Protein AF-A0A9E3TRE5-F1 (afdb_monomer_lite)

Structure (mmCIF, N/CA/C/O backbone):
data_AF-A0A9E3TRE5-F1
#
_entry.id   AF-A0A9E3TRE5-F1
#
loop_
_atom_site.group_PDB
_atom_site.id
_atom_site.type_symbol
_atom_site.label_atom_id
_atom_site.label_alt_id
_atom_site.label_comp_id
_atom_site.label_asym_id
_atom_site.label_entity_id
_atom_site.label_seq_id
_atom_site.pdbx_PDB_ins_code
_atom_site.Cartn_x
_atom_site.Cartn_y
_atom_site.Cartn_z
_atom_site.occupancy
_atom_site.B_iso_or_equiv
_atom_site.auth_seq_id
_atom_site.auth_comp_id
_atom_site.auth_asym_id
_atom_site.auth_atom_id
_atom_site.pdbx_PDB_model_num
ATOM 1 N N . MET A 1 1 ? -15.235 5.459 22.160 1.00 46.59 1 MET A N 1
ATOM 2 C CA . MET A 1 1 ? -15.187 6.706 21.348 1.00 46.59 1 MET A CA 1
ATOM 3 C C . MET A 1 1 ? -14.013 6.692 20.366 1.00 46.59 1 MET A C 1
ATOM 5 O O . MET A 1 1 ? -13.117 7.533 20.435 1.00 46.59 1 MET A O 1
ATOM 9 N N . ILE A 1 2 ? -13.998 5.771 19.402 1.00 52.28 2 ILE A N 1
ATOM 10 C CA . ILE A 1 2 ? -13.041 5.882 18.293 1.00 52.28 2 ILE A CA 1
ATOM 11 C C . ILE A 1 2 ? -13.559 6.938 17.309 1.00 52.28 2 ILE A C 1
ATOM 13 O O . ILE A 1 2 ? -14.624 6.786 16.722 1.00 52.28 2 ILE A O 1
ATOM 17 N N . SER A 1 3 ? -12.880 8.080 17.198 1.00 63.16 3 SER A N 1
ATOM 18 C CA . SER A 1 3 ? -13.385 9.249 16.457 1.00 63.16 3 SER A CA 1
ATOM 19 C C . SER A 1 3 ? -13.581 8.964 14.959 1.00 63.16 3 SER A C 1
ATOM 21 O O . SER A 1 3 ? -12.738 8.337 14.331 1.00 63.16 3 SER A O 1
ATOM 23 N N . ASN A 1 4 ? -14.632 9.509 14.330 1.00 67.94 4 ASN A N 1
ATOM 24 C CA . ASN A 1 4 ? -14.798 9.470 12.857 1.00 67.94 4 ASN A CA 1
ATOM 25 C C . ASN A 1 4 ? -13.549 9.992 12.115 1.00 67.94 4 ASN A C 1
ATOM 27 O O . ASN A 1 4 ? -13.270 9.594 10.988 1.00 67.94 4 ASN A O 1
ATOM 31 N N . LYS A 1 5 ? -12.768 10.853 12.781 1.00 69.19 5 LYS A N 1
ATOM 32 C CA . LYS A 1 5 ? -11.463 11.330 12.322 1.00 69.19 5 LYS A CA 1
ATOM 33 C C . LYS A 1 5 ? -10.478 10.199 12.036 1.00 69.19 5 LYS A C 1
ATOM 35 O O . LYS A 1 5 ? -9.819 10.270 11.014 1.00 69.19 5 LYS A O 1
ATOM 40 N N . VAL A 1 6 ? -10.409 9.155 12.867 1.00 70.25 6 VAL A N 1
ATOM 41 C CA . VAL A 1 6 ? -9.433 8.068 12.673 1.00 70.25 6 VAL A CA 1
ATOM 42 C C . VAL A 1 6 ? -9.763 7.261 11.415 1.00 70.25 6 VAL A C 1
ATOM 44 O O . VAL A 1 6 ? -8.876 6.972 10.625 1.00 70.25 6 VAL A O 1
ATOM 47 N N . ILE A 1 7 ? -11.051 6.992 11.174 1.00 68.94 7 ILE A N 1
ATOM 48 C CA . ILE A 1 7 ? -11.529 6.294 9.969 1.00 68.94 7 ILE A CA 1
ATOM 49 C C . ILE A 1 7 ? -11.279 7.143 8.717 1.00 68.94 7 ILE A C 1
ATOM 51 O O . ILE A 1 7 ? -10.805 6.631 7.711 1.00 68.94 7 ILE A O 1
ATOM 55 N N . SER A 1 8 ? -11.553 8.449 8.789 1.00 73.94 8 SER A N 1
ATOM 56 C CA . SER A 1 8 ? -11.296 9.378 7.681 1.00 73.94 8 SER A CA 1
ATOM 57 C C . SER A 1 8 ? -9.801 9.495 7.363 1.00 73.94 8 SER A C 1
ATOM 59 O O . SER A 1 8 ? -9.412 9.471 6.198 1.00 73.94 8 SER A O 1
ATOM 61 N N . THR A 1 9 ? -8.946 9.548 8.391 1.00 72.94 9 THR A N 1
ATOM 62 C CA . THR A 1 9 ? -7.489 9.539 8.216 1.00 72.94 9 THR A CA 1
ATOM 63 C C . THR A 1 9 ? -7.007 8.229 7.601 1.00 72.94 9 THR A C 1
ATOM 65 O O . THR A 1 9 ? -6.204 8.300 6.678 1.00 72.94 9 THR A O 1
ATOM 68 N N . LEU A 1 10 ? -7.532 7.071 8.029 1.00 69.75 10 LEU A N 1
ATOM 69 C CA . LEU A 1 10 ? -7.219 5.778 7.404 1.00 69.75 10 LEU A CA 1
ATOM 70 C C . LEU A 1 10 ? -7.627 5.742 5.927 1.00 69.75 10 LEU A C 1
ATOM 72 O O . LEU A 1 10 ? -6.864 5.315 5.070 1.00 69.75 10 LEU A O 1
ATOM 76 N N . LEU A 1 11 ? -8.823 6.234 5.604 1.00 76.56 11 LEU A N 1
ATOM 77 C CA . LEU A 1 11 ? -9.295 6.267 4.221 1.00 76.56 11 LEU A CA 1
ATOM 78 C C . LEU A 1 11 ? -8.422 7.182 3.345 1.00 76.56 11 LEU A C 1
ATOM 80 O O . LEU A 1 11 ? -8.144 6.867 2.188 1.00 76.56 11 LEU A O 1
ATOM 84 N N . ALA A 1 12 ? -7.969 8.307 3.905 1.00 75.12 12 ALA A N 1
ATOM 85 C CA . ALA A 1 12 ? -7.057 9.222 3.232 1.00 75.12 12 ALA A CA 1
ATOM 86 C C . ALA A 1 12 ? -5.669 8.594 3.024 1.00 75.12 12 ALA A C 1
ATOM 88 O O . ALA A 1 12 ? -5.118 8.711 1.929 1.00 75.12 12 ALA A O 1
ATOM 89 N N . THR A 1 13 ? -5.115 7.895 4.023 1.00 73.50 13 THR A N 1
ATOM 90 C CA . THR A 1 13 ? -3.833 7.186 3.874 1.00 73.50 13 THR A CA 1
ATOM 91 C C . THR A 1 13 ? -3.928 6.053 2.861 1.00 73.50 13 THR A C 1
ATOM 93 O O . THR A 1 13 ? -3.036 5.946 2.019 1.00 73.50 13 THR A O 1
ATOM 96 N N . LEU A 1 14 ? -5.033 5.300 2.842 1.00 73.56 14 LEU A N 1
ATOM 97 C CA . LEU A 1 14 ? -5.307 4.277 1.829 1.00 73.56 14 LEU A CA 1
ATOM 98 C C . LEU A 1 14 ? -5.309 4.875 0.413 1.00 73.56 14 LEU A C 1
ATOM 100 O O . LEU A 1 14 ? -4.645 4.358 -0.485 1.00 73.56 14 LEU A O 1
ATOM 104 N N . ALA A 1 15 ? -6.023 5.986 0.205 1.00 75.31 15 ALA A N 1
ATOM 105 C CA . ALA A 1 15 ? -6.107 6.641 -1.101 1.00 75.31 15 ALA A CA 1
ATOM 106 C C . ALA A 1 15 ? -4.744 7.176 -1.575 1.00 75.31 15 ALA A C 1
ATOM 108 O O . ALA A 1 15 ? -4.385 7.025 -2.748 1.00 75.31 15 ALA A O 1
ATOM 109 N N . ILE A 1 16 ? -3.960 7.759 -0.664 1.00 78.19 16 ILE A N 1
ATOM 110 C CA . ILE A 1 16 ? -2.593 8.219 -0.946 1.00 78.19 16 ILE A CA 1
ATOM 111 C C . ILE A 1 16 ? -1.700 7.032 -1.322 1.00 78.19 16 ILE A C 1
ATOM 113 O O . ILE A 1 16 ? -0.955 7.113 -2.301 1.00 78.19 16 ILE A O 1
ATOM 117 N N . LEU A 1 17 ? -1.808 5.916 -0.597 1.00 70.81 17 LEU A N 1
ATOM 118 C CA . LEU A 1 17 ? -1.025 4.710 -0.851 1.00 70.81 17 LEU A CA 1
ATOM 119 C C . LEU A 1 17 ? -1.355 4.095 -2.219 1.00 70.81 17 LEU A C 1
ATOM 121 O O . LEU A 1 17 ? -0.445 3.795 -2.991 1.00 70.81 17 LEU A O 1
ATOM 125 N N . VAL A 1 18 ? -2.643 3.977 -2.559 1.00 76.75 18 VAL A N 1
ATOM 126 C CA . VAL A 1 18 ? -3.100 3.491 -3.874 1.00 76.75 18 VAL A CA 1
ATOM 127 C C . VAL A 1 18 ? -2.591 4.395 -4.995 1.00 76.75 18 VAL A C 1
ATOM 129 O O . VAL A 1 18 ? -2.062 3.901 -5.991 1.00 76.75 18 VAL A O 1
ATOM 132 N N . THR A 1 19 ? -2.694 5.714 -4.819 1.00 75.94 19 THR A N 1
ATOM 133 C CA . THR A 1 19 ? -2.229 6.687 -5.818 1.00 75.94 19 THR A CA 1
ATOM 134 C C . THR A 1 19 ? -0.717 6.583 -6.020 1.00 75.94 19 THR A C 1
ATOM 136 O O . THR A 1 19 ? -0.246 6.526 -7.154 1.00 75.94 19 THR A O 1
ATOM 139 N N . SER A 1 20 ? 0.054 6.481 -4.934 1.00 74.25 20 SER A N 1
ATOM 140 C CA . SER A 1 20 ? 1.507 6.301 -5.001 1.00 74.25 20 SER A CA 1
ATOM 141 C C . SER A 1 20 ? 1.886 4.981 -5.684 1.00 74.25 20 SER A C 1
ATOM 143 O O . SER A 1 20 ? 2.739 4.968 -6.571 1.00 74.25 20 SER A O 1
ATOM 145 N N . CYS A 1 21 ? 1.191 3.887 -5.362 1.00 71.56 21 CYS A N 1
ATOM 146 C CA . CYS A 1 21 ? 1.406 2.586 -5.992 1.00 71.56 21 CYS A CA 1
ATOM 147 C C . CYS A 1 21 ? 1.100 2.612 -7.499 1.00 71.56 21 CYS A C 1
ATOM 149 O O . CYS A 1 21 ? 1.857 2.045 -8.288 1.00 71.56 21 CYS A O 1
ATOM 151 N N . ALA A 1 22 ? 0.034 3.302 -7.917 1.00 73.12 22 ALA A N 1
ATOM 152 C CA . ALA A 1 22 ? -0.311 3.471 -9.329 1.00 73.12 22 ALA A CA 1
ATOM 153 C C . ALA A 1 22 ? 0.772 4.251 -10.093 1.00 73.12 22 ALA A C 1
ATOM 155 O O . ALA A 1 22 ? 1.164 3.852 -11.191 1.00 73.12 22 ALA A O 1
ATOM 156 N N . VAL A 1 23 ? 1.311 5.317 -9.490 1.00 77.12 23 VAL A N 1
ATOM 157 C CA . VAL A 1 23 ? 2.426 6.090 -10.065 1.00 77.12 23 VAL A CA 1
ATOM 158 C C . VAL A 1 23 ? 3.680 5.225 -10.201 1.00 77.12 23 VAL A C 1
ATOM 160 O O . VAL A 1 23 ? 4.322 5.238 -11.252 1.00 77.12 23 VAL A O 1
ATOM 163 N N . LEU A 1 24 ? 4.004 4.425 -9.183 1.00 72.50 24 LEU A N 1
ATOM 164 C CA . LEU A 1 24 ? 5.149 3.509 -9.205 1.00 72.50 24 LEU A CA 1
ATOM 165 C C . LEU A 1 24 ? 4.999 2.416 -10.274 1.00 72.50 24 LEU A C 1
ATOM 167 O O . LEU A 1 24 ? 5.963 2.114 -10.977 1.00 72.50 24 LEU A O 1
ATOM 171 N N . MET A 1 25 ? 3.797 1.860 -10.456 1.00 69.69 25 MET A N 1
ATOM 172 C CA . MET A 1 25 ? 3.515 0.921 -11.550 1.00 69.69 25 MET A CA 1
ATOM 173 C C . MET A 1 25 ? 3.605 1.583 -12.932 1.00 69.69 25 MET A C 1
ATOM 175 O O . MET A 1 25 ? 4.120 0.976 -13.868 1.00 69.69 25 MET A O 1
ATOM 179 N N . GLY A 1 26 ? 3.158 2.834 -13.072 1.00 68.50 26 GLY A N 1
ATOM 180 C CA . GLY A 1 26 ? 3.339 3.600 -14.308 1.00 68.50 26 GLY A CA 1
ATOM 181 C C . GLY A 1 26 ? 4.819 3.815 -14.637 1.00 68.50 26 GLY A C 1
ATOM 182 O O . GLY A 1 26 ? 5.245 3.605 -15.774 1.00 68.50 26 GLY A O 1
ATOM 183 N N . PHE A 1 27 ? 5.624 4.142 -13.623 1.00 67.56 27 PHE A N 1
ATOM 184 C CA . PHE A 1 27 ? 7.076 4.259 -13.757 1.00 67.56 27 PHE A CA 1
ATOM 185 C C . PHE A 1 27 ? 7.736 2.925 -14.139 1.00 67.56 27 PHE A C 1
ATOM 187 O O . PHE A 1 27 ? 8.615 2.926 -14.991 1.00 67.56 27 PHE A O 1
ATOM 194 N N . GLN A 1 28 ? 7.287 1.784 -13.602 1.00 67.56 28 GLN A N 1
ATOM 195 C CA . GLN A 1 28 ? 7.788 0.455 -14.001 1.00 67.56 28 GLN A CA 1
ATOM 196 C C . GLN A 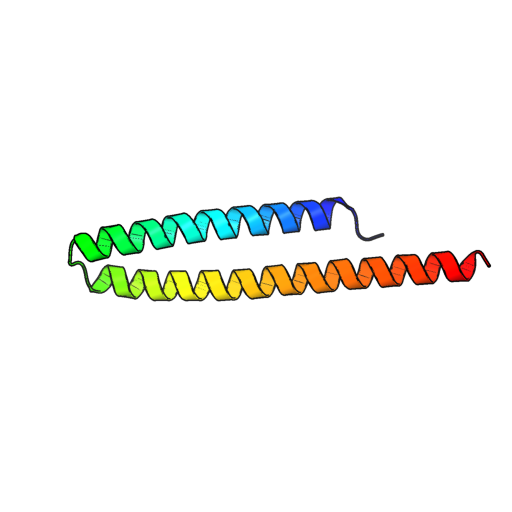1 28 ? 7.671 0.209 -15.495 1.00 67.56 28 GLN A C 1
ATOM 198 O O . GLN A 1 28 ? 8.633 -0.207 -16.138 1.00 67.56 28 GLN A O 1
ATOM 203 N N . VAL A 1 29 ? 6.487 0.467 -16.045 1.00 67.00 29 VAL A N 1
ATOM 204 C CA . VAL A 1 29 ? 6.219 0.270 -17.472 1.00 67.00 29 VAL A CA 1
ATOM 205 C C . VAL A 1 29 ? 7.121 1.181 -18.308 1.00 67.00 29 VAL A C 1
ATOM 207 O O . VAL A 1 29 ? 7.675 0.744 -19.316 1.00 67.00 29 VAL A O 1
ATOM 210 N N . LEU A 1 30 ? 7.333 2.419 -17.853 1.00 65.31 30 LEU A N 1
ATOM 211 C CA . LEU A 1 30 ? 8.187 3.391 -18.530 1.00 65.31 30 LEU A CA 1
ATOM 212 C C . LEU A 1 30 ? 9.678 3.008 -18.482 1.00 65.31 30 LEU A C 1
ATOM 214 O O . LEU A 1 30 ? 10.369 3.112 -19.492 1.00 65.31 30 LEU A O 1
ATOM 218 N N . LEU A 1 31 ? 10.176 2.520 -17.341 1.00 67.44 31 LEU A N 1
ATOM 219 C CA . LEU A 1 31 ? 11.567 2.072 -17.201 1.00 67.44 31 LEU A CA 1
ATOM 220 C C . LEU A 1 31 ? 11.834 0.742 -17.913 1.00 67.44 31 LEU A C 1
ATOM 222 O O . LEU A 1 31 ? 12.906 0.562 -18.492 1.00 67.44 31 LEU A O 1
ATOM 226 N N . GLY A 1 32 ? 10.848 -0.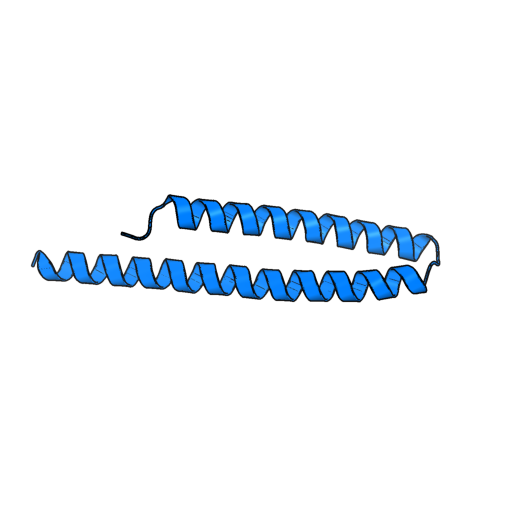157 -17.944 1.00 62.62 32 GLY A N 1
ATOM 227 C CA . GLY A 1 32 ? 10.891 -1.359 -18.774 1.00 62.62 32 GLY A CA 1
ATOM 228 C C . GLY A 1 32 ? 11.024 -1.020 -20.261 1.00 62.62 32 GLY A C 1
ATOM 229 O O . GLY A 1 32 ? 11.812 -1.651 -20.963 1.00 62.62 32 GLY A O 1
ATOM 230 N N . ALA A 1 33 ? 10.339 0.031 -20.727 1.00 63.38 33 ALA A N 1
ATOM 231 C CA . ALA A 1 33 ? 10.486 0.540 -22.092 1.00 63.38 33 ALA A CA 1
ATOM 232 C C . ALA A 1 33 ? 11.870 1.168 -22.363 1.00 63.38 33 ALA A C 1
ATOM 234 O O . ALA A 1 33 ? 12.325 1.156 -23.505 1.00 63.38 33 ALA A O 1
ATOM 235 N N . LEU A 1 34 ? 12.564 1.662 -21.329 1.00 74.50 34 LEU A N 1
ATOM 236 C CA . LEU A 1 34 ? 13.942 2.166 -21.419 1.00 74.50 34 LEU A CA 1
ATOM 237 C C . LEU A 1 34 ? 15.021 1.063 -21.387 1.00 74.50 34 LEU A C 1
ATOM 239 O O . LEU A 1 34 ? 16.202 1.378 -21.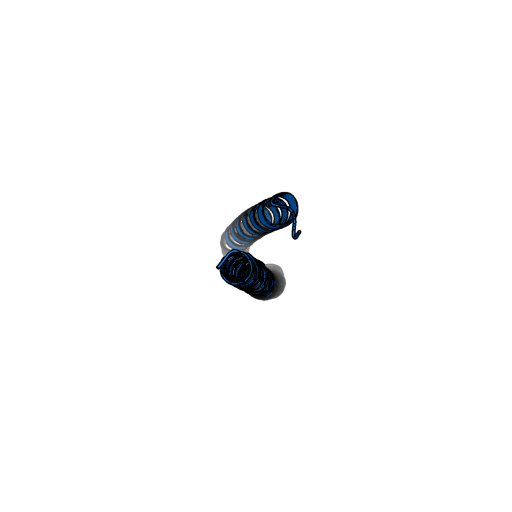515 1.00 74.50 34 LEU A O 1
ATOM 243 N N . HIS A 1 35 ? 14.642 -0.213 -21.236 1.00 65.69 35 HIS A N 1
ATOM 244 C CA . HIS A 1 35 ? 15.562 -1.355 -21.117 1.00 65.69 35 HIS A CA 1
ATOM 245 C C . HIS A 1 35 ? 16.495 -1.290 -19.884 1.00 65.69 35 HIS A C 1
ATOM 247 O O . HIS A 1 35 ? 17.505 -1.995 -19.820 1.00 65.69 35 HIS A O 1
ATOM 253 N N . ASP A 1 36 ? 16.150 -0.491 -18.867 1.00 65.62 36 ASP A N 1
ATOM 254 C CA . ASP A 1 36 ? 16.899 -0.428 -17.609 1.00 65.62 36 ASP A CA 1
ATOM 255 C C . ASP A 1 36 ? 16.425 -1.530 -16.646 1.00 65.62 36 ASP A C 1
ATOM 257 O O . ASP A 1 36 ? 15.520 -1.373 -15.819 1.00 65.62 36 ASP A O 1
ATOM 261 N N . THR A 1 37 ? 17.038 -2.703 -16.794 1.00 67.25 37 THR A N 1
ATOM 262 C CA . THR A 1 37 ? 16.688 -3.915 -16.037 1.00 67.25 37 THR A CA 1
ATOM 263 C C . THR A 1 37 ? 16.989 -3.816 -14.539 1.00 67.25 37 THR A C 1
ATOM 265 O O . THR A 1 37 ? 16.323 -4.480 -13.739 1.00 67.25 37 THR A O 1
ATOM 268 N N . ALA A 1 38 ? 17.958 -2.988 -14.135 1.00 64.75 38 ALA A N 1
ATOM 269 C CA . ALA A 1 38 ? 18.310 -2.799 -12.729 1.00 64.75 38 ALA A CA 1
ATOM 270 C C . ALA A 1 38 ? 17.229 -1.987 -12.009 1.00 64.75 38 ALA A C 1
ATOM 272 O O . ALA A 1 38 ? 16.764 -2.365 -10.928 1.00 64.75 38 ALA A O 1
ATOM 273 N N . ALA A 1 39 ? 16.774 -0.915 -12.652 1.00 61.34 39 ALA A N 1
ATOM 274 C CA . ALA A 1 39 ? 15.737 -0.060 -12.109 1.00 61.34 39 ALA A CA 1
ATOM 275 C C . ALA A 1 39 ? 14.358 -0.744 -12.103 1.00 61.34 39 ALA A C 1
ATOM 277 O O . ALA A 1 39 ? 13.628 -0.628 -11.116 1.00 61.34 39 ALA A O 1
ATOM 278 N N . ALA A 1 40 ? 14.043 -1.558 -13.118 1.00 64.75 40 ALA A N 1
ATOM 279 C CA . ALA A 1 40 ? 12.824 -2.373 -13.132 1.00 64.75 40 ALA A CA 1
ATOM 280 C C . ALA A 1 40 ? 12.751 -3.345 -11.935 1.00 64.75 40 ALA A C 1
ATOM 282 O O . ALA A 1 40 ? 11.711 -3.494 -11.285 1.00 64.75 40 ALA A O 1
ATOM 283 N N . ARG A 1 41 ? 13.881 -3.971 -11.576 1.00 67.12 41 ARG A N 1
ATOM 284 C CA . ARG A 1 41 ? 13.969 -4.871 -10.414 1.00 67.12 41 ARG A CA 1
ATOM 285 C C . ARG A 1 41 ? 13.818 -4.129 -9.090 1.00 67.12 41 ARG A C 1
ATOM 287 O O . ARG A 1 41 ? 13.063 -4.581 -8.233 1.00 67.12 41 ARG A O 1
ATOM 294 N N . ALA A 1 42 ? 14.493 -2.992 -8.920 1.00 64.44 42 ALA A N 1
ATOM 295 C CA . ALA A 1 42 ? 14.360 -2.171 -7.713 1.00 64.44 42 ALA A CA 1
ATOM 296 C C . ALA A 1 42 ? 12.904 -1.732 -7.500 1.00 64.44 42 ALA A C 1
ATOM 298 O O . ALA A 1 42 ? 12.356 -1.812 -6.401 1.00 64.44 42 ALA A O 1
ATOM 299 N N . LEU A 1 43 ? 12.235 -1.363 -8.584 1.00 67.19 43 LEU A N 1
ATOM 300 C CA . LEU A 1 43 ? 10.864 -0.896 -8.540 1.00 67.19 43 LEU A CA 1
ATOM 301 C C . LEU A 1 43 ? 9.861 -2.048 -8.293 1.00 67.19 43 LEU A C 1
ATOM 303 O O . LEU A 1 43 ? 8.764 -1.807 -7.791 1.00 67.19 43 LEU A O 1
ATOM 307 N N . GLN A 1 44 ? 10.231 -3.315 -8.554 1.00 70.38 44 GLN A N 1
ATOM 308 C CA . GLN A 1 44 ? 9.412 -4.483 -8.183 1.00 70.38 44 GLN A CA 1
ATOM 309 C C . GLN A 1 44 ? 9.434 -4.692 -6.668 1.00 70.38 44 GLN A C 1
ATOM 311 O O . GLN A 1 44 ? 8.398 -4.992 -6.080 1.00 70.38 44 GLN A O 1
ATOM 316 N N . TRP A 1 45 ? 10.590 -4.483 -6.032 1.00 67.94 45 TRP A N 1
ATOM 317 C CA . TRP A 1 45 ? 10.722 -4.526 -4.574 1.00 67.94 45 TRP A CA 1
ATOM 318 C C . TRP A 1 45 ? 9.918 -3.416 -3.896 1.00 67.94 45 TRP A C 1
ATOM 320 O O . TRP A 1 45 ? 9.214 -3.676 -2.921 1.00 67.94 45 TRP A O 1
ATOM 330 N N . ILE A 1 46 ? 9.953 -2.200 -4.450 1.00 69.06 46 ILE A N 1
ATOM 331 C CA . ILE A 1 46 ? 9.096 -1.100 -3.991 1.00 69.06 46 ILE A CA 1
ATOM 332 C C . ILE A 1 46 ? 7.608 -1.433 -4.182 1.00 69.06 46 ILE A C 1
ATOM 334 O O . ILE A 1 46 ? 6.815 -1.214 -3.266 1.00 69.06 46 ILE A O 1
ATOM 338 N N . GLY A 1 47 ? 7.226 -2.008 -5.328 1.00 68.25 47 GLY A N 1
ATOM 339 C CA . GLY A 1 47 ? 5.854 -2.456 -5.575 1.00 68.25 47 GLY A CA 1
ATOM 340 C C . GLY A 1 47 ? 5.391 -3.496 -4.553 1.00 68.25 47 GLY A C 1
ATOM 341 O O . GLY A 1 47 ? 4.308 -3.368 -3.988 1.00 68.25 47 GLY A O 1
ATOM 342 N N . PHE A 1 48 ? 6.240 -4.476 -4.237 1.00 74.44 48 PHE A N 1
ATOM 343 C CA . PHE A 1 48 ? 5.959 -5.480 -3.210 1.00 74.44 48 PHE A CA 1
ATOM 344 C C . PHE A 1 48 ? 5.793 -4.851 -1.816 1.00 74.44 48 PHE A C 1
ATOM 346 O O . PHE A 1 48 ? 4.857 -5.191 -1.093 1.00 74.44 48 PHE A O 1
ATOM 353 N N . GLY A 1 49 ? 6.634 -3.871 -1.467 1.00 71.31 49 GLY A N 1
ATOM 354 C CA . GLY A 1 49 ? 6.489 -3.085 -0.238 1.00 71.31 49 GLY A CA 1
ATOM 355 C C . GLY A 1 49 ? 5.166 -2.311 -0.166 1.00 71.31 49 GLY A C 1
ATOM 356 O O . GLY A 1 49 ? 4.509 -2.319 0.874 1.00 71.31 49 GLY A O 1
ATOM 357 N N . CYS A 1 50 ? 4.729 -1.707 -1.277 1.00 72.69 50 CYS A N 1
ATOM 358 C CA . CYS A 1 50 ? 3.422 -1.046 -1.374 1.00 72.69 50 CYS A CA 1
ATOM 359 C C . CYS A 1 50 ? 2.257 -2.021 -1.167 1.00 72.69 50 CYS A C 1
ATOM 361 O O . CYS A 1 50 ? 1.314 -1.694 -0.451 1.00 72.69 50 CYS A O 1
ATOM 363 N N . VAL A 1 51 ? 2.328 -3.224 -1.746 1.00 73.38 51 VAL A N 1
ATOM 364 C CA . VAL A 1 51 ? 1.293 -4.254 -1.560 1.00 73.38 51 VAL A CA 1
ATOM 365 C C . VAL A 1 51 ? 1.194 -4.668 -0.091 1.00 73.38 51 VAL A C 1
ATOM 367 O O . VAL A 1 51 ? 0.089 -4.751 0.440 1.00 73.38 51 VAL A O 1
ATOM 370 N N . ILE A 1 52 ? 2.327 -4.868 0.589 1.00 75.44 52 ILE A N 1
ATOM 371 C CA . ILE A 1 52 ? 2.340 -5.195 2.024 1.00 75.44 52 ILE A CA 1
ATOM 372 C C . ILE A 1 52 ? 1.703 -4.069 2.848 1.00 75.44 52 ILE A C 1
ATOM 374 O O . ILE A 1 52 ? 0.851 -4.341 3.693 1.00 75.44 52 ILE A O 1
ATOM 378 N N . LEU A 1 53 ? 2.070 -2.811 2.585 1.00 72.75 53 LEU A N 1
ATOM 379 C CA . LEU A 1 53 ? 1.472 -1.648 3.250 1.00 72.75 53 LEU A CA 1
ATOM 380 C C . LEU A 1 53 ? -0.044 -1.575 3.032 1.00 72.75 53 LEU A C 1
ATOM 382 O O . LEU A 1 53 ? -0.775 -1.267 3.969 1.00 72.75 53 LEU A O 1
ATOM 386 N N . LEU A 1 54 ? -0.518 -1.911 1.830 1.00 74.56 54 LEU A N 1
ATOM 387 C CA . LEU A 1 54 ? -1.942 -1.899 1.496 1.00 74.56 54 LEU A CA 1
ATOM 388 C C . LEU A 1 54 ? -2.700 -2.962 2.295 1.00 74.56 54 LEU A C 1
ATOM 390 O O . LEU A 1 54 ? -3.750 -2.673 2.862 1.00 74.56 54 LEU A O 1
ATOM 394 N N . VAL A 1 55 ? -2.144 -4.172 2.405 1.00 79.25 55 VAL A N 1
ATOM 395 C CA . VAL A 1 55 ? -2.729 -5.242 3.228 1.00 79.25 55 VAL A CA 1
ATOM 396 C C . VAL A 1 55 ? -2.814 -4.824 4.698 1.00 79.25 55 VAL A C 1
ATOM 398 O O . VAL A 1 55 ? -3.843 -5.054 5.332 1.00 79.25 55 VAL A O 1
ATOM 401 N N . ILE A 1 56 ? -1.767 -4.189 5.234 1.00 78.19 56 ILE A N 1
ATOM 402 C CA . ILE A 1 56 ? -1.751 -3.695 6.619 1.00 78.19 56 ILE A CA 1
ATOM 403 C C . ILE A 1 56 ? -2.822 -2.616 6.830 1.00 78.19 56 ILE A C 1
ATOM 405 O O . ILE A 1 56 ? -3.546 -2.674 7.825 1.00 78.19 56 ILE A O 1
ATOM 409 N N . ASP A 1 57 ? -2.953 -1.666 5.900 1.00 78.88 57 ASP A N 1
ATOM 410 C CA . ASP A 1 57 ? -3.953 -0.593 5.978 1.00 78.88 57 ASP A CA 1
ATOM 411 C C . ASP A 1 57 ? -5.384 -1.161 5.965 1.00 78.88 57 ASP A C 1
ATOM 413 O O . ASP A 1 57 ? -6.185 -0.854 6.849 1.00 78.88 57 ASP A O 1
ATOM 417 N N . VAL A 1 58 ? -5.670 -2.110 5.064 1.00 76.56 58 VAL A N 1
ATOM 418 C CA . VAL A 1 58 ? -6.963 -2.815 5.021 1.00 76.56 58 VAL A CA 1
ATOM 419 C C . VAL A 1 58 ? -7.228 -3.587 6.316 1.00 76.56 58 VAL A C 1
ATOM 421 O O . VAL A 1 58 ? -8.345 -3.532 6.832 1.00 76.56 58 VAL A O 1
ATOM 424 N N . LEU A 1 59 ? -6.226 -4.272 6.880 1.00 80.81 59 LEU A N 1
ATOM 425 C CA . LEU A 1 59 ? -6.371 -4.966 8.166 1.00 80.81 59 LEU A CA 1
ATOM 426 C C . L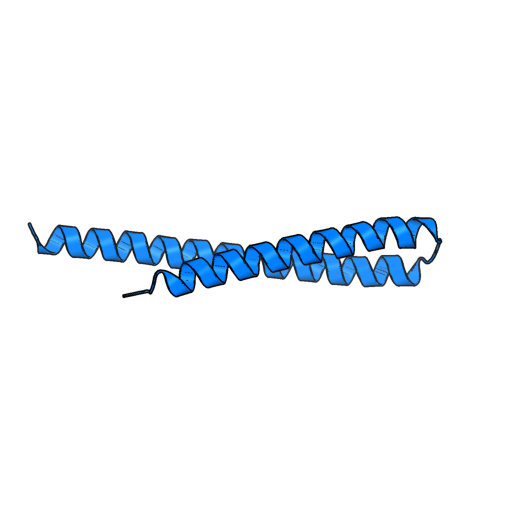EU A 1 59 ? -6.750 -3.997 9.291 1.00 80.81 59 LEU A C 1
ATOM 428 O O . LEU A 1 59 ? -7.678 -4.270 10.053 1.00 80.81 59 LEU A O 1
ATOM 432 N N . LEU A 1 60 ? -6.055 -2.861 9.384 1.00 77.19 60 LEU A N 1
ATOM 433 C CA . LEU A 1 60 ? -6.346 -1.817 10.369 1.00 77.19 60 LEU A CA 1
ATOM 434 C C . LEU A 1 60 ? -7.763 -1.267 10.191 1.00 77.19 60 LEU A C 1
ATOM 436 O O . LEU A 1 60 ? -8.470 -1.064 11.180 1.00 77.19 60 LEU A O 1
ATOM 440 N N . LEU A 1 61 ? -8.199 -1.081 8.944 1.00 77.88 61 LEU A N 1
ATOM 441 C CA . LEU A 1 61 ? -9.536 -0.594 8.620 1.00 77.88 61 LEU A CA 1
ATOM 442 C C . LEU A 1 61 ? -10.614 -1.603 9.040 1.00 77.88 61 LEU A C 1
ATOM 444 O O . LEU A 1 61 ? -11.590 -1.218 9.682 1.00 77.88 61 LEU A O 1
ATOM 448 N N . VAL A 1 62 ? -10.406 -2.897 8.775 1.00 80.75 62 VAL A N 1
ATOM 449 C CA . VAL A 1 62 ? -11.308 -3.979 9.208 1.00 80.75 62 VAL A CA 1
ATOM 450 C C . VAL A 1 62 ? -11.382 -4.071 10.730 1.00 80.75 62 VAL A C 1
ATOM 452 O O . VAL A 1 62 ? -12.481 -4.175 11.277 1.00 80.75 62 VAL A O 1
ATOM 455 N N . VAL A 1 63 ? -10.248 -3.995 11.434 1.00 80.00 63 VAL A N 1
ATOM 456 C CA . VAL A 1 63 ? -10.217 -4.018 12.907 1.00 80.00 63 VAL A CA 1
ATOM 457 C C . VAL A 1 63 ? -10.935 -2.798 13.484 1.00 80.00 63 VAL A C 1
ATOM 459 O O . VAL A 1 63 ? -11.760 -2.948 14.386 1.00 80.00 63 VAL A O 1
ATOM 462 N N . ALA A 1 64 ? -10.688 -1.603 12.942 1.00 79.25 64 ALA A N 1
ATOM 463 C CA . ALA A 1 64 ? -11.356 -0.378 13.378 1.00 79.25 64 ALA A CA 1
ATOM 464 C C . ALA A 1 64 ? -12.873 -0.426 13.133 1.00 79.25 64 ALA A C 1
ATOM 466 O O . ALA A 1 64 ? -13.652 0.004 13.988 1.00 79.25 64 ALA A O 1
ATOM 467 N N . LEU A 1 65 ? -13.301 -0.975 11.991 1.00 80.00 65 LEU A N 1
ATOM 468 C CA . LEU A 1 65 ? -14.716 -1.155 11.670 1.00 80.00 65 LEU A CA 1
ATOM 469 C C . LEU A 1 65 ? -15.368 -2.194 12.592 1.00 80.00 65 LEU A C 1
ATOM 471 O O . LEU A 1 65 ? -16.454 -1.956 13.113 1.00 80.00 65 LEU A O 1
ATOM 475 N N . SER A 1 66 ? -14.679 -3.304 12.859 1.00 82.06 66 SER A N 1
ATOM 476 C CA . SER A 1 66 ? -15.152 -4.361 13.762 1.00 82.06 66 SER A CA 1
ATOM 477 C C . SER A 1 66 ? -15.306 -3.846 15.194 1.00 82.06 66 SER A C 1
ATOM 479 O O . SER A 1 66 ? -16.332 -4.085 15.826 1.00 82.06 66 SER A O 1
ATOM 481 N N . ALA A 1 67 ? -14.337 -3.066 15.687 1.00 78.56 67 ALA A N 1
ATOM 482 C CA . ALA A 1 67 ? -14.416 -2.424 16.999 1.00 78.56 67 ALA A CA 1
ATOM 483 C C . ALA A 1 67 ? -15.610 -1.462 17.099 1.00 78.56 67 ALA A C 1
ATOM 485 O O . ALA A 1 67 ? -16.272 -1.401 18.131 1.00 78.56 67 ALA A O 1
ATOM 486 N N . ARG A 1 68 ? -15.925 -0.746 16.012 1.00 77.38 68 ARG A N 1
ATOM 487 C CA . ARG A 1 68 ? -17.103 0.127 15.935 1.00 77.38 68 ARG A CA 1
ATOM 488 C C . ARG A 1 68 ? -18.424 -0.620 15.993 1.00 77.38 68 ARG A C 1
ATOM 490 O O . ARG A 1 68 ? -19.333 -0.149 16.669 1.00 77.38 68 ARG A O 1
ATOM 497 N N . VAL A 1 69 ? -18.536 -1.735 15.275 1.00 78.00 69 VAL A N 1
ATOM 498 C CA . VAL A 1 69 ? -19.744 -2.572 15.306 1.00 78.00 69 VAL A CA 1
ATOM 499 C C . VAL A 1 69 ? -19.956 -3.111 16.721 1.00 78.00 69 VAL A C 1
ATOM 501 O O . VAL A 1 69 ? -21.047 -2.978 17.264 1.00 78.00 69 VAL A O 1
ATOM 504 N N . LEU A 1 70 ? -18.888 -3.594 17.364 1.00 78.50 70 LEU A N 1
ATOM 505 C CA . LEU A 1 70 ? -18.948 -4.120 18.729 1.00 78.50 70 LEU A CA 1
ATOM 506 C C . LEU A 1 70 ? -19.319 -3.050 19.773 1.00 78.50 70 LEU A C 1
ATOM 508 O O . LEU A 1 70 ? -20.095 -3.323 20.685 1.00 78.50 70 LEU A O 1
ATOM 512 N N . GLU A 1 71 ? -18.795 -1.825 19.634 1.00 77.31 71 GLU A N 1
ATOM 513 C CA . GLU A 1 71 ? -19.155 -0.683 20.494 1.00 77.31 71 GLU A CA 1
ATOM 514 C C . GLU A 1 71 ? -20.637 -0.293 20.316 1.00 77.31 71 GLU A C 1
ATOM 516 O O . GLU A 1 71 ? -21.306 0.042 21.293 1.00 77.31 71 GLU A O 1
ATOM 521 N N . HIS A 1 72 ? -21.174 -0.379 19.093 1.00 71.75 72 HIS A N 1
ATOM 522 C CA . HIS A 1 72 ? -22.581 -0.081 18.808 1.00 71.75 72 HIS A CA 1
ATOM 523 C C . HIS A 1 72 ? -23.536 -1.132 19.398 1.00 71.75 72 HIS A C 1
ATOM 525 O O . HIS A 1 72 ? -24.546 -0.765 19.999 1.00 71.75 72 HIS A O 1
ATOM 531 N N . ASP A 1 73 ? -23.203 -2.423 19.287 1.00 74.12 73 ASP A N 1
ATOM 532 C CA . ASP A 1 73 ? -24.003 -3.511 19.870 1.00 74.12 73 ASP A CA 1
ATOM 533 C C . ASP A 1 73 ? -24.041 -3.450 21.405 1.00 74.12 73 ASP A C 1
ATOM 535 O O . ASP A 1 73 ? -25.097 -3.638 22.012 1.00 74.12 73 ASP A O 1
ATOM 539 N N . GLN A 1 74 ? -22.908 -3.138 22.045 1.00 70.19 74 GLN A N 1
ATOM 540 C CA . GLN A 1 74 ? -22.817 -2.969 23.503 1.00 70.19 74 GLN A CA 1
ATOM 541 C C . GLN A 1 74 ? -23.661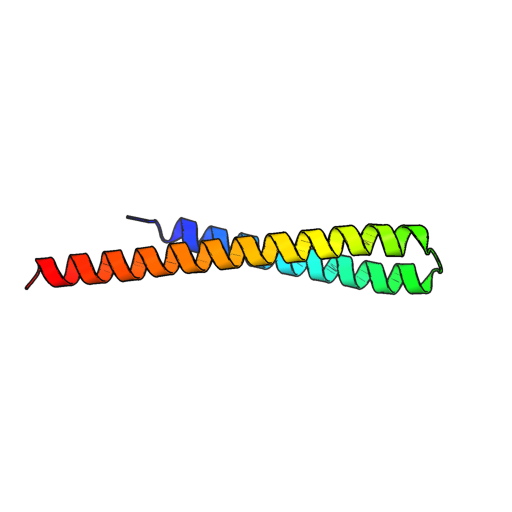 -1.794 24.014 1.00 70.19 74 GLN A C 1
ATOM 543 O O . GLN A 1 74 ? -24.286 -1.896 25.066 1.00 70.19 74 GLN A O 1
ATOM 548 N N . HIS A 1 75 ? -23.698 -0.677 23.282 1.00 63.06 75 HIS A N 1
ATOM 549 C CA . HIS A 1 75 ? -24.514 0.472 23.674 1.00 63.06 75 HIS A CA 1
ATOM 550 C C . HIS A 1 75 ? -26.014 0.171 23.544 1.00 63.06 75 HIS A C 1
ATOM 552 O O . HIS A 1 75 ? -26.772 0.452 24.466 1.00 63.06 75 HIS A O 1
ATOM 558 N N . ASN A 1 76 ? -26.424 -0.487 22.456 1.00 65.12 76 ASN A N 1
ATOM 559 C CA . ASN A 1 76 ? -27.819 -0.871 22.223 1.00 65.12 76 ASN A CA 1
ATOM 560 C C . ASN A 1 76 ? -28.350 -1.889 23.255 1.00 65.12 76 ASN A C 1
ATOM 562 O O . ASN A 1 76 ? -29.530 -1.885 23.586 1.00 65.12 76 ASN A O 1
ATOM 566 N N . SER A 1 77 ? -27.483 -2.750 23.795 1.00 64.44 77 SER A N 1
ATOM 567 C CA . SER A 1 77 ? -27.864 -3.748 24.806 1.00 64.44 77 SER A CA 1
ATOM 568 C C . SER A 1 77 ? -27.919 -3.211 26.242 1.00 64.44 77 SER A C 1
ATOM 570 O O . SER A 1 77 ? -28.460 -3.892 27.105 1.00 64.44 77 SER A O 1
ATOM 572 N N . ASN A 1 78 ? -27.407 -2.004 26.507 1.00 61.34 78 ASN A N 1
ATOM 573 C CA . ASN A 1 78 ? -27.490 -1.350 27.819 1.00 61.34 78 ASN A CA 1
ATOM 574 C C . ASN A 1 78 ? -28.676 -0.364 27.933 1.00 61.34 78 ASN A C 1
ATOM 576 O O . ASN A 1 78 ? -28.926 0.154 29.018 1.00 61.34 78 ASN A O 1
ATOM 580 N N . ASP A 1 79 ? -29.380 -0.101 26.826 1.00 57.81 79 ASP A N 1
ATOM 581 C CA . ASP A 1 79 ? -30.606 0.717 26.753 1.00 57.81 79 ASP A CA 1
ATOM 582 C C . ASP A 1 79 ? -31.899 -0.133 26.640 1.00 57.81 79 ASP A C 1
ATOM 584 O O . ASP A 1 79 ? -32.991 0.416 26.483 1.00 57.81 79 ASP A O 1
ATOM 588 N N . SER A 1 80 ? -31.793 -1.470 26.716 1.00 52.25 80 SER A N 1
ATOM 589 C CA . SER A 1 80 ? -32.924 -2.416 26.838 1.00 52.25 80 SER A CA 1
ATOM 590 C C . SER A 1 80 ? -33.028 -2.9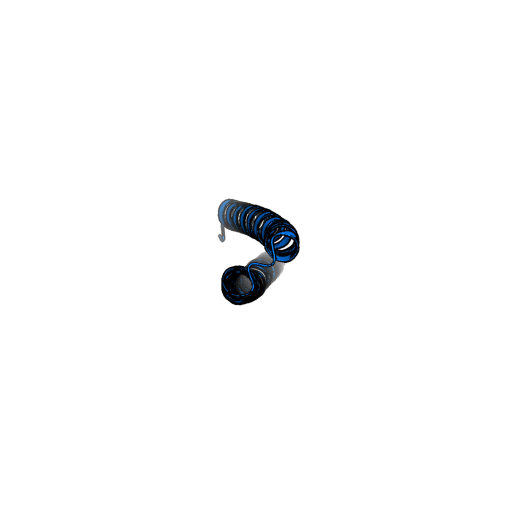75 28.252 1.00 52.25 80 SER A C 1
ATOM 592 O O . SER A 1 80 ? -34.174 -3.191 28.705 1.00 52.25 80 SER A O 1
#

Radius of gyration: 19.08 Å; chains: 1; bounding box: 51×17×50 Å

Foldseek 3Di:
DPDPVVLVVLVVVLVVLVVVLVVLVVVLVVVVVVVVPVVNVVSVVVNVVSVVVNVVSVVVNVVVVVVVVVVVVVVVVVVD

Sequence (80 aa):
MISNKVISTLLATLAILVTSCAVLMGFQVLLGALHDTAAARALQWIGFGCVILLVIDVLLLVVALSARVLEHDQHNSNDS

pLDDT: mean 70.9, std 6.86, range [46.59, 82.06]

Secondary structure (DSSP, 8-state):
---HHHHHHHHHHHHHHHHHHHHHHHHHHHHHHTT-HHHHHHHHHHHHHHHHHHHHHHHHHHHHHHHHHHHHHHHHHH--